Protein AF-A0A1G8ADV1-F1 (afdb_monomer_lite)

Sequence (60 aa):
MITLLPDVTEKTGVPRTLHVPFKLGRPCGEPFDFGTRKKVVHQLLELAEKPAGSRLEYKN

Foldseek 3Di:
DEDCCVPVCVVVQAFFYEYDPADVVCSQHDPPPPVLVVQVVVVSVVSVPDGGSDYHYRDD

Organism: NCBI:txid459472

Secondary structure (DSSP, 8-state):
-EES-HHHHHHTT-SEEEE--PPTT-TT-STT-HHHHHHHHHHHHHHHTSPTTEEEEPP-

Structure (mmCIF, N/CA/C/O backbone):
data_AF-A0A1G8ADV1-F1
#
_entry.id   AF-A0A1G8ADV1-F1
#
loop_
_atom_site.group_PDB
_atom_site.id
_atom_site.type_symbol
_atom_site.label_atom_id
_atom_site.label_alt_id
_atom_site.label_comp_id
_atom_site.label_asym_id
_atom_site.label_entity_id
_atom_site.label_seq_id
_atom_site.pdbx_PDB_ins_code
_atom_site.Cartn_x
_atom_site.Cartn_y
_atom_site.Cartn_z
_atom_site.occupancy
_atom_site.B_iso_or_equiv
_atom_site.auth_seq_id
_atom_site.auth_comp_id
_atom_site.auth_asym_id
_atom_site.auth_atom_id
_atom_site.pdbx_PDB_model_num
ATOM 1 N N . MET A 1 1 ? -0.418 -1.479 5.211 1.00 87.44 1 MET A N 1
ATOM 2 C CA . MET A 1 1 ? -0.202 -2.589 4.261 1.00 87.44 1 MET A CA 1
ATOM 3 C C . MET A 1 1 ? -0.358 -2.052 2.851 1.00 87.44 1 MET A C 1
ATOM 5 O O . MET A 1 1 ? -1.275 -1.274 2.625 1.00 87.44 1 MET A O 1
ATOM 9 N N . ILE A 1 2 ? 0.528 -2.433 1.931 1.00 92.38 2 ILE A N 1
ATOM 10 C CA . ILE A 1 2 ? 0.344 -2.185 0.493 1.00 92.38 2 ILE A CA 1
ATOM 11 C C . ILE A 1 2 ? -0.366 -3.406 -0.091 1.00 92.38 2 ILE A C 1
ATOM 13 O O . ILE A 1 2 ? -0.019 -4.531 0.270 1.00 92.38 2 ILE A O 1
ATOM 17 N N . THR A 1 3 ? -1.340 -3.200 -0.973 1.00 92.12 3 THR A N 1
ATOM 18 C CA . THR A 1 3 ? -2.002 -4.294 -1.690 1.00 92.12 3 THR A CA 1
ATOM 19 C C . THR A 1 3 ? -2.157 -3.988 -3.171 1.00 92.12 3 THR A C 1
ATOM 21 O O . THR A 1 3 ? -2.265 -2.832 -3.570 1.00 92.12 3 THR A O 1
ATOM 24 N N . LEU A 1 4 ? -2.206 -5.066 -3.947 1.00 92.00 4 LEU A N 1
ATOM 25 C CA . LEU A 1 4 ? -2.551 -5.126 -5.370 1.00 92.00 4 LEU A CA 1
ATOM 26 C C . LEU A 1 4 ? -3.984 -5.650 -5.566 1.00 92.00 4 LEU A C 1
ATOM 28 O O . LEU A 1 4 ? -4.492 -5.708 -6.677 1.00 92.00 4 LEU A O 1
ATOM 32 N N . LEU A 1 5 ? -4.580 -6.147 -4.479 1.00 91.25 5 LEU A N 1
ATOM 33 C CA . LEU A 1 5 ? -5.825 -6.902 -4.443 1.00 91.25 5 LEU A CA 1
ATOM 34 C C . LEU A 1 5 ? -6.752 -6.210 -3.432 1.00 91.25 5 LEU A C 1
ATOM 36 O O . LEU A 1 5 ? -6.804 -6.631 -2.267 1.00 91.25 5 LEU A O 1
ATOM 40 N N . PRO A 1 6 ? -7.412 -5.104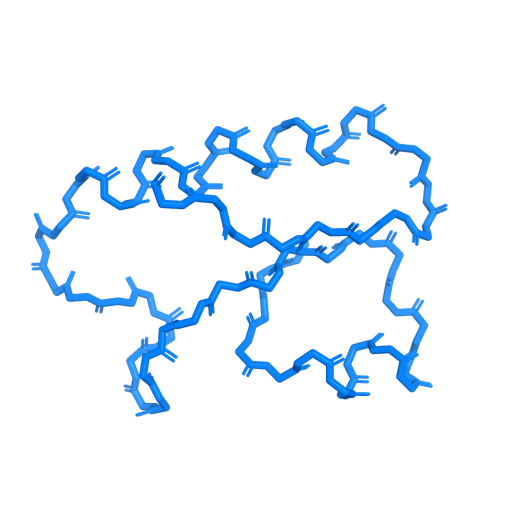 -3.819 1.00 90.06 6 PRO A N 1
ATOM 41 C CA . PRO A 1 6 ? -8.248 -4.329 -2.906 1.00 90.06 6 PRO A CA 1
ATOM 42 C C . PRO A 1 6 ? -9.398 -5.179 -2.349 1.00 90.06 6 PRO A C 1
ATOM 44 O O . PRO A 1 6 ? -9.558 -5.238 -1.129 1.00 90.06 6 PRO A O 1
ATOM 47 N N . ASP A 1 7 ? -10.070 -5.960 -3.197 1.00 92.56 7 ASP A N 1
ATOM 48 C CA . ASP A 1 7 ? -11.209 -6.814 -2.826 1.00 92.56 7 ASP A CA 1
ATOM 49 C C . ASP A 1 7 ? -10.862 -7.829 -1.725 1.00 92.56 7 ASP A C 1
ATOM 51 O O . ASP A 1 7 ? -11.640 -8.077 -0.801 1.00 92.56 7 ASP A O 1
ATOM 55 N N . VAL A 1 8 ? -9.652 -8.403 -1.775 1.00 92.31 8 VAL A N 1
ATOM 56 C CA . VAL A 1 8 ? -9.178 -9.350 -0.753 1.00 92.31 8 VAL A CA 1
ATOM 57 C C . VAL A 1 8 ? -8.988 -8.632 0.578 1.00 92.31 8 VAL A C 1
ATOM 59 O O . VAL A 1 8 ? -9.413 -9.130 1.621 1.00 92.31 8 VAL A O 1
ATOM 62 N N . THR A 1 9 ? -8.370 -7.451 0.559 1.00 92.50 9 THR A N 1
ATOM 63 C CA . THR A 1 9 ? -8.132 -6.665 1.779 1.00 92.50 9 THR A CA 1
ATOM 64 C C . THR A 1 9 ? -9.401 -6.059 2.370 1.00 92.50 9 THR A C 1
ATOM 66 O O . THR A 1 9 ? -9.479 -5.850 3.583 1.00 92.50 9 THR A O 1
ATOM 69 N N . GLU A 1 10 ? -10.407 -5.803 1.538 1.00 90.81 10 GLU A N 1
ATOM 70 C CA . GLU A 1 10 ? -11.739 -5.410 1.976 1.00 90.81 10 GLU A CA 1
ATOM 71 C C . GLU A 1 10 ? -12.426 -6.573 2.692 1.00 90.81 10 GLU A C 1
ATOM 73 O O . GLU A 1 10 ? -12.745 -6.449 3.876 1.00 90.81 10 GLU A O 1
ATOM 78 N N . LYS A 1 11 ? -12.527 -7.735 2.032 1.00 93.69 11 LYS A N 1
ATOM 79 C CA . LYS A 1 11 ? -13.169 -8.940 2.578 1.00 93.69 11 LYS A CA 1
ATOM 80 C C . LYS A 1 11 ? -12.534 -9.431 3.881 1.00 93.69 11 LYS A C 1
ATOM 82 O O . LYS A 1 11 ? -13.228 -9.946 4.750 1.00 93.69 11 LYS A O 1
ATOM 87 N N . THR A 1 12 ? -11.216 -9.293 4.011 1.00 92.81 12 THR A N 1
ATOM 88 C CA . THR A 1 12 ? -10.456 -9.738 5.195 1.00 92.81 12 THR A CA 1
ATOM 89 C C . THR A 1 12 ? -10.352 -8.683 6.296 1.00 92.81 12 THR A C 1
ATOM 91 O O . THR A 1 12 ? -9.796 -8.966 7.354 1.00 92.81 12 THR A O 1
ATOM 94 N N . GLY A 1 13 ? -10.889 -7.477 6.087 1.00 90.06 13 GLY A N 1
ATOM 95 C CA . GLY A 1 13 ? -10.937 -6.456 7.132 1.00 90.06 13 GLY A CA 1
ATOM 96 C C . GLY A 1 13 ? -9.570 -5.886 7.520 1.00 90.06 13 GLY A C 1
ATOM 97 O O . GLY A 1 13 ? -9.378 -5.500 8.672 1.00 90.06 13 GLY A O 1
ATOM 98 N N . VAL A 1 14 ? -8.610 -5.824 6.587 1.00 91.75 14 VAL A N 1
ATOM 99 C CA . VAL A 1 14 ? -7.253 -5.347 6.899 1.00 91.75 14 VAL A CA 1
ATOM 100 C C . VA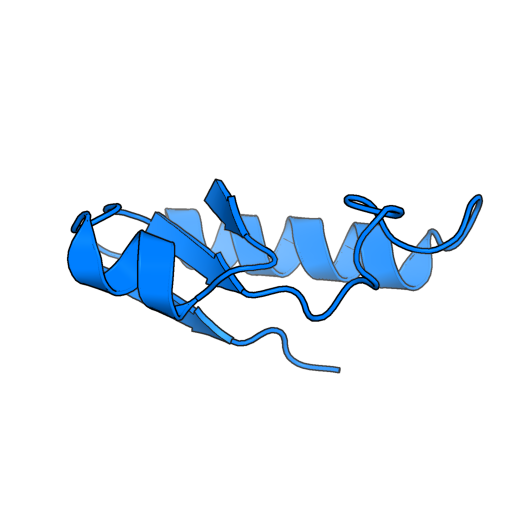L A 1 14 ? -7.302 -3.889 7.391 1.00 91.75 14 VAL A C 1
ATOM 102 O O . VAL A 1 14 ? -7.844 -3.027 6.694 1.00 91.75 14 VAL A O 1
ATOM 105 N N . PRO A 1 15 ? -6.721 -3.577 8.566 1.00 87.38 15 PRO A N 1
ATOM 106 C CA . PRO A 1 15 ? -6.992 -2.324 9.270 1.00 87.38 15 PRO A CA 1
ATOM 107 C C . PRO A 1 15 ? -6.358 -1.079 8.642 1.00 87.38 15 PRO A C 1
ATOM 109 O O . PRO A 1 15 ? -6.868 0.014 8.837 1.00 87.38 15 PRO A O 1
ATOM 112 N N . ARG A 1 16 ? -5.240 -1.174 7.927 1.00 93.88 16 ARG A N 1
ATOM 113 C CA . ARG A 1 16 ? -4.658 -0.015 7.231 1.00 93.88 16 ARG A CA 1
ATOM 114 C C . ARG A 1 16 ? -4.120 -0.464 5.897 1.00 93.88 16 ARG A C 1
ATOM 116 O O . ARG A 1 16 ? -3.050 -1.082 5.846 1.00 93.88 16 ARG A O 1
ATOM 123 N N . THR A 1 17 ? -4.834 -0.123 4.834 1.00 95.19 17 THR A N 1
ATOM 124 C CA . THR A 1 17 ? -4.494 -0.583 3.489 1.00 95.19 17 THR A CA 1
ATOM 125 C C . THR A 1 17 ? -4.367 0.577 2.516 1.00 95.19 17 THR A C 1
ATOM 127 O O . THR A 1 17 ? -5.265 1.405 2.407 1.00 95.19 17 THR A O 1
ATOM 130 N N 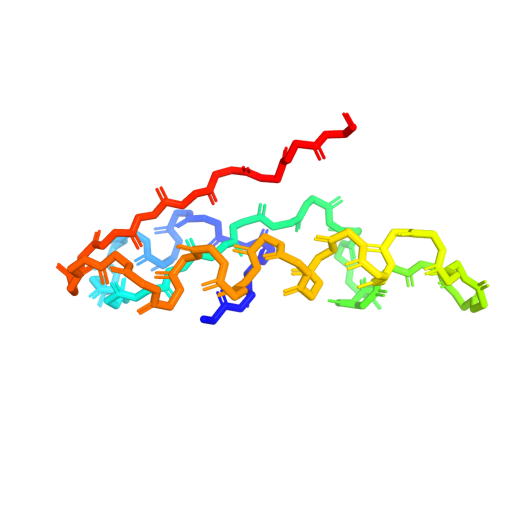. LEU A 1 18 ? -3.246 0.611 1.801 1.00 95.12 18 LEU A N 1
ATOM 131 C CA . LEU A 1 18 ? -3.046 1.433 0.618 1.00 95.12 18 LEU A CA 1
ATOM 132 C C . LEU A 1 18 ? -3.091 0.505 -0.597 1.00 95.12 18 LEU A C 1
ATOM 134 O O . LEU A 1 18 ? -2.237 -0.376 -0.736 1.00 95.12 18 LEU A O 1
ATOM 138 N N . HIS A 1 19 ? -4.088 0.684 -1.457 1.00 94.12 19 HIS A N 1
ATOM 139 C CA . HIS A 1 19 ? -4.131 -0.001 -2.742 1.00 94.12 19 HIS A CA 1
ATOM 140 C C . HIS A 1 19 ? -3.240 0.747 -3.732 1.00 94.12 19 HIS A C 1
ATOM 142 O O . HIS A 1 19 ? -3.514 1.902 -4.053 1.00 94.12 19 HIS A O 1
ATOM 148 N N . VAL A 1 20 ? -2.177 0.089 -4.199 1.00 93.50 20 VAL A N 1
ATOM 149 C CA . VAL A 1 20 ? -1.276 0.630 -5.221 1.00 93.50 20 VAL A CA 1
ATOM 150 C C . VAL A 1 20 ? -1.422 -0.225 -6.477 1.00 93.50 20 VAL A C 1
ATOM 152 O O . VAL A 1 20 ? -1.211 -1.436 -6.387 1.00 93.50 20 VAL A O 1
ATOM 155 N N . PRO A 1 21 ? -1.748 0.365 -7.643 1.00 89.75 21 PRO A N 1
ATOM 156 C CA . PRO A 1 21 ? -2.065 -0.373 -8.864 1.00 89.75 21 PRO A CA 1
ATOM 157 C C . PRO A 1 21 ? -0.799 -0.886 -9.570 1.00 89.75 21 PRO A C 1
ATOM 159 O O . PRO A 1 21 ? -0.608 -0.684 -10.771 1.00 89.75 21 PRO A O 1
ATOM 162 N N . PHE A 1 22 ? 0.115 -1.528 -8.838 1.00 90.75 22 PHE A N 1
ATOM 163 C CA . PHE A 1 22 ? 1.233 -2.202 -9.482 1.00 90.75 22 PHE A CA 1
ATOM 164 C C . PHE A 1 22 ? 0.737 -3.409 -10.282 1.00 90.75 22 PHE A C 1
ATOM 166 O O . PHE A 1 22 ? -0.266 -4.045 -9.954 1.00 90.75 22 PHE A O 1
ATOM 173 N N . LYS A 1 23 ? 1.472 -3.754 -11.341 1.00 87.62 23 LYS A N 1
ATOM 174 C CA . LYS A 1 23 ? 1.152 -4.919 -12.167 1.00 87.62 23 LYS A CA 1
ATOM 175 C C . LYS A 1 23 ? 1.326 -6.204 -11.361 1.00 87.62 23 LYS A C 1
ATOM 177 O O . LYS A 1 23 ? 2.300 -6.358 -10.621 1.00 87.62 23 LYS A O 1
ATOM 182 N N . LEU A 1 24 ? 0.421 -7.160 -11.558 1.00 83.88 24 LEU A N 1
ATOM 183 C CA . LEU A 1 24 ? 0.559 -8.496 -10.986 1.00 83.88 24 LEU A CA 1
ATOM 184 C C . LEU A 1 24 ? 1.896 -9.122 -11.430 1.00 83.88 24 LEU A C 1
ATOM 186 O O . LEU A 1 24 ? 2.281 -9.020 -12.594 1.00 83.88 24 LEU A O 1
ATOM 190 N N . GLY A 1 25 ? 2.635 -9.708 -10.486 1.00 86.38 25 GLY A N 1
ATOM 191 C CA . GLY A 1 25 ? 4.010 -10.184 -10.701 1.00 86.38 25 GLY A CA 1
ATOM 192 C C . GLY A 1 25 ? 5.101 -9.122 -10.495 1.00 86.38 25 GLY A C 1
ATOM 193 O O . GLY A 1 25 ? 6.279 -9.464 -10.453 1.00 86.38 25 GLY A O 1
ATOM 194 N N . ARG A 1 26 ? 4.733 -7.848 -10.302 1.00 86.12 26 ARG A N 1
ATOM 195 C CA . ARG A 1 26 ? 5.641 -6.746 -9.938 1.00 86.12 26 ARG A CA 1
ATOM 196 C C . ARG A 1 26 ? 5.097 -6.009 -8.709 1.00 86.12 26 ARG A C 1
ATOM 198 O O . ARG A 1 26 ? 4.664 -4.866 -8.826 1.00 86.12 26 ARG A O 1
ATOM 205 N N . PRO A 1 27 ? 5.122 -6.631 -7.515 1.00 81.38 27 PRO A N 1
ATOM 206 C CA . PRO A 1 27 ? 4.446 -6.108 -6.324 1.00 81.38 27 PRO A CA 1
ATOM 207 C C . PRO A 1 27 ? 5.006 -4.775 -5.802 1.00 81.38 27 PRO A C 1
ATOM 209 O O . PRO A 1 27 ? 4.407 -4.173 -4.918 1.00 81.38 27 PRO A O 1
ATOM 212 N N . CYS A 1 28 ? 6.138 -4.316 -6.344 1.00 84.75 28 CYS A N 1
ATOM 213 C CA . CYS A 1 28 ? 6.808 -3.071 -5.967 1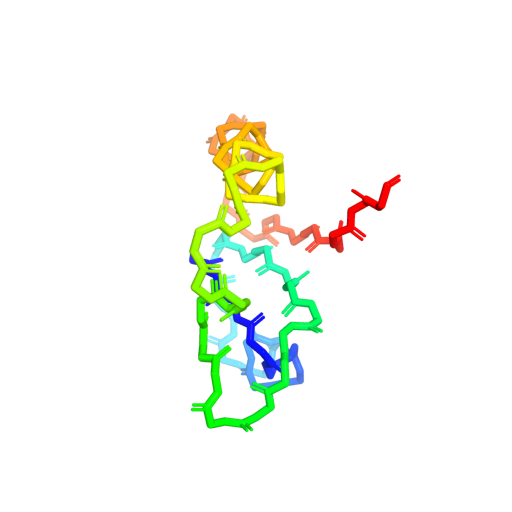.00 84.75 28 CYS A CA 1
ATOM 214 C C . CYS A 1 28 ? 6.967 -2.090 -7.145 1.00 84.75 28 CYS A C 1
ATOM 216 O O . CYS A 1 28 ? 7.754 -1.148 -7.045 1.00 84.75 28 CYS A O 1
ATOM 218 N N . GLY A 1 29 ? 6.259 -2.316 -8.257 1.00 88.75 29 GLY A N 1
ATOM 219 C CA . GLY A 1 29 ? 6.369 -1.498 -9.466 1.00 88.75 29 GLY A CA 1
ATOM 220 C C . GLY A 1 29 ? 7.643 -1.759 -10.272 1.00 88.75 29 GLY A C 1
ATOM 221 O O . GLY A 1 29 ? 8.252 -2.827 -10.178 1.00 88.75 29 GLY A O 1
ATOM 222 N N . GLU A 1 30 ? 8.018 -0.789 -11.107 1.00 91.31 30 GLU A N 1
ATOM 223 C CA . GLU A 1 30 ? 9.201 -0.884 -11.964 1.00 91.31 30 GLU A CA 1
ATOM 224 C C . GLU A 1 30 ? 10.506 -0.721 -11.166 1.00 91.31 30 GLU A C 1
ATOM 226 O O . GLU A 1 30 ? 10.587 0.117 -10.255 1.00 91.31 30 GLU A O 1
ATOM 231 N N . PRO A 1 31 ? 11.566 -1.476 -11.514 1.00 90.81 31 PRO A N 1
ATOM 232 C CA . PRO A 1 31 ? 12.891 -1.239 -10.964 1.00 90.81 31 PRO A CA 1
ATOM 233 C C . PRO A 1 31 ? 13.313 0.218 -11.163 1.00 90.81 31 PRO A C 1
ATOM 235 O O . PRO A 1 31 ? 13.100 0.807 -12.217 1.00 90.81 31 PRO A O 1
ATOM 238 N N . PHE A 1 32 ? 13.947 0.792 -10.144 1.00 92.19 32 PHE A N 1
ATOM 239 C CA . PHE A 1 32 ? 14.502 2.151 -10.188 1.00 92.19 32 PHE A CA 1
ATOM 240 C C . PHE A 1 32 ? 13.491 3.300 -10.342 1.00 92.19 32 PHE A C 1
ATOM 242 O O . PHE A 1 32 ? 13.907 4.456 -10.336 1.00 92.19 32 PHE A O 1
ATOM 249 N N . ASP A 1 33 ? 12.178 3.048 -10.305 1.00 92.38 33 ASP A N 1
ATOM 250 C CA . ASP A 1 33 ? 11.185 4.120 -10.181 1.00 92.38 33 ASP A CA 1
ATOM 251 C C . ASP A 1 33 ? 11.154 4.665 -8.741 1.00 92.38 33 ASP A C 1
ATOM 253 O O . ASP A 1 33 ? 10.365 4.281 -7.872 1.00 92.38 33 ASP A O 1
ATOM 257 N N . PHE A 1 34 ? 12.119 5.528 -8.429 1.00 92.81 34 PHE A N 1
ATOM 258 C CA . PHE A 1 34 ? 12.217 6.184 -7.126 1.00 92.81 34 PHE A CA 1
ATOM 259 C C . PHE A 1 34 ? 11.093 7.200 -6.894 1.00 92.81 34 PHE A C 1
ATOM 261 O O . PHE A 1 34 ? 10.797 7.508 -5.739 1.00 92.81 34 PHE A O 1
ATOM 268 N N . GLY A 1 35 ? 10.473 7.721 -7.958 1.00 94.12 35 GLY A N 1
ATOM 269 C CA . GLY A 1 35 ? 9.371 8.675 -7.862 1.00 94.12 35 GLY A CA 1
ATOM 270 C C . GLY A 1 35 ? 8.138 8.015 -7.260 1.00 94.12 35 GLY A C 1
ATOM 271 O O . GLY A 1 35 ? 7.664 8.433 -6.201 1.00 94.12 35 GLY A O 1
ATOM 272 N N . THR A 1 36 ? 7.689 6.921 -7.875 1.00 92.56 36 THR A N 1
ATOM 273 C CA . THR A 1 36 ? 6.549 6.135 -7.391 1.00 92.56 36 THR A CA 1
ATOM 274 C C . THR A 1 36 ? 6.807 5.583 -5.995 1.00 92.56 36 THR A C 1
ATOM 276 O O . THR A 1 36 ? 5.954 5.710 -5.118 1.00 92.56 36 THR A O 1
ATOM 279 N N . ARG A 1 37 ? 8.009 5.054 -5.726 1.00 91.25 37 ARG A N 1
ATOM 280 C CA . ARG A 1 37 ? 8.346 4.514 -4.397 1.00 91.25 37 ARG A CA 1
ATOM 281 C C . ARG A 1 37 ? 8.299 5.572 -3.298 1.00 91.25 37 ARG A C 1
ATOM 283 O O . ARG A 1 37 ? 7.726 5.306 -2.245 1.00 91.25 37 ARG A O 1
ATOM 290 N N . LYS A 1 38 ? 8.825 6.779 -3.543 1.00 94.94 38 LYS A N 1
ATOM 291 C CA . LYS A 1 38 ? 8.700 7.889 -2.585 1.00 94.94 38 LYS A CA 1
ATOM 292 C C . LYS A 1 38 ? 7.236 8.249 -2.341 1.00 94.94 38 LYS A C 1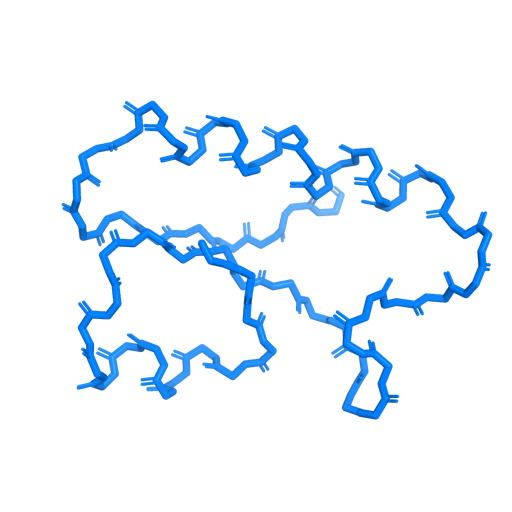
ATOM 294 O O . LYS A 1 38 ? 6.834 8.351 -1.187 1.00 94.94 38 LYS A O 1
ATOM 299 N N . LYS A 1 39 ? 6.423 8.366 -3.396 1.00 94.81 39 LYS A N 1
ATOM 300 C CA . LYS A 1 39 ? 4.981 8.646 -3.263 1.00 94.81 39 LYS A CA 1
ATOM 301 C C . LYS A 1 39 ? 4.255 7.590 -2.426 1.00 94.81 39 LYS A C 1
ATOM 303 O O . LYS A 1 39 ? 3.498 7.948 -1.532 1.00 94.81 39 LYS A O 1
ATOM 308 N N . VAL A 1 40 ? 4.513 6.306 -2.680 1.00 94.56 40 VAL A N 1
ATOM 309 C CA . VAL A 1 40 ? 3.916 5.198 -1.915 1.00 94.56 40 VAL A CA 1
ATOM 310 C C . VAL A 1 40 ? 4.294 5.284 -0.438 1.00 94.56 40 VAL A C 1
ATOM 312 O O . VAL A 1 40 ? 3.428 5.132 0.417 1.00 94.56 40 VAL A O 1
ATOM 315 N N . VAL A 1 41 ? 5.562 5.570 -0.126 1.00 94.75 41 VAL A N 1
ATOM 316 C CA . VAL A 1 41 ? 6.009 5.746 1.264 1.00 94.75 41 VAL A CA 1
ATOM 317 C C . VAL A 1 41 ? 5.308 6.934 1.924 1.00 94.75 41 VAL A C 1
ATOM 319 O O . VAL A 1 41 ? 4.789 6.776 3.024 1.00 94.75 41 VAL A O 1
ATOM 322 N N . HIS A 1 42 ? 5.219 8.089 1.260 1.00 96.12 42 HIS A N 1
ATOM 323 C CA . HIS A 1 42 ? 4.512 9.249 1.812 1.00 96.12 42 HIS A CA 1
ATOM 324 C C . HIS A 1 42 ? 3.032 8.954 2.090 1.00 96.12 42 HIS A C 1
ATOM 326 O O . HIS A 1 42 ? 2.562 9.198 3.197 1.00 96.12 42 HIS A O 1
ATOM 332 N N . GLN A 1 43 ? 2.317 8.339 1.147 1.00 95.56 43 GLN A N 1
ATOM 333 C CA . GLN A 1 43 ? 0.904 7.988 1.341 1.00 95.56 43 GLN A CA 1
ATOM 334 C C . GLN A 1 43 ? 0.705 6.904 2.413 1.00 95.56 43 GLN A C 1
ATOM 336 O O . GLN A 1 43 ? -0.316 6.884 3.099 1.00 95.56 43 GLN A O 1
ATOM 341 N N . LEU A 1 44 ? 1.677 6.007 2.605 1.00 94.19 44 LEU A N 1
ATOM 342 C CA . LEU A 1 44 ? 1.659 5.068 3.727 1.00 94.19 44 LEU A CA 1
ATOM 343 C C . LEU A 1 44 ? 1.829 5.764 5.078 1.00 94.19 44 LEU A C 1
ATOM 345 O O . LEU A 1 44 ? 1.192 5.342 6.042 1.00 94.19 44 LEU A O 1
ATOM 349 N N . LEU A 1 45 ? 2.673 6.794 5.157 1.00 95.44 45 LEU A N 1
ATOM 350 C CA . LEU A 1 45 ? 2.824 7.600 6.370 1.00 95.44 45 LEU A CA 1
ATOM 351 C C . LEU A 1 45 ? 1.523 8.353 6.674 1.00 95.44 45 LEU A C 1
ATOM 353 O O . LEU A 1 45 ? 1.019 8.251 7.787 1.00 95.44 45 LEU A O 1
ATOM 357 N N . GLU A 1 46 ? 0.904 8.975 5.667 1.00 94.62 46 GLU A N 1
ATOM 358 C CA . GLU A 1 46 ? -0.421 9.602 5.806 1.00 94.62 46 GLU A CA 1
ATOM 359 C C . GLU A 1 46 ? -1.494 8.603 6.268 1.00 94.62 46 GLU A C 1
ATOM 361 O O . GLU A 1 46 ? -2.369 8.929 7.068 1.00 94.62 46 GLU A O 1
ATOM 366 N N . LEU A 1 47 ? -1.451 7.363 5.773 1.00 95.19 47 LEU A N 1
ATOM 367 C CA . LEU A 1 47 ? -2.357 6.301 6.205 1.00 95.19 47 LEU A CA 1
ATOM 368 C C . LEU A 1 47 ? -2.099 5.870 7.656 1.00 95.19 47 LEU A C 1
ATOM 370 O O . LEU A 1 47 ? -3.044 5.502 8.357 1.00 95.19 47 LEU A O 1
ATOM 374 N N . ALA A 1 48 ? -0.843 5.877 8.106 1.00 94.06 48 ALA A N 1
ATOM 375 C CA . ALA A 1 48 ? -0.470 5.478 9.461 1.00 94.06 48 ALA A CA 1
ATOM 376 C C . ALA A 1 48 ? -1.072 6.410 10.524 1.00 94.06 48 ALA A C 1
ATOM 378 O O . ALA A 1 48 ? -1.440 5.944 11.602 1.00 94.06 48 ALA A O 1
ATOM 379 N N . GLU A 1 49 ? -1.247 7.687 10.184 1.00 95.50 49 GLU A N 1
ATOM 380 C CA . GLU A 1 49 ? -1.894 8.697 11.027 1.00 95.50 49 GLU A CA 1
ATOM 381 C C . GLU A 1 49 ? -3.418 8.519 11.124 1.00 95.50 49 GLU A C 1
ATOM 383 O O . GLU A 1 49 ? -4.068 9.112 11.986 1.00 95.50 49 GLU A O 1
ATOM 388 N N . LYS A 1 50 ? -4.019 7.685 10.267 1.00 94.12 50 LYS A N 1
ATOM 389 C CA . LYS A 1 50 ? -5.464 7.447 10.272 1.00 94.12 50 LYS A CA 1
ATOM 390 C C . LYS A 1 50 ? -5.871 6.326 11.244 1.00 94.12 50 LYS A C 1
ATOM 392 O O . LYS A 1 50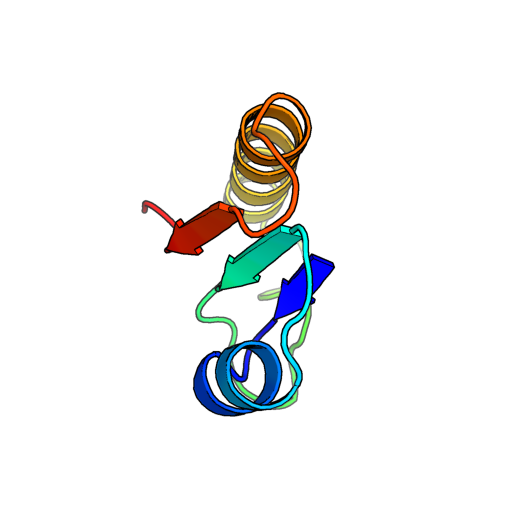 ? -5.070 5.429 11.560 1.00 94.12 50 LYS A O 1
ATOM 397 N N . PRO A 1 51 ? -7.140 6.322 11.701 1.00 94.12 51 PRO A N 1
ATOM 398 C CA . PRO A 1 51 ? -7.681 5.243 12.522 1.00 94.12 51 PRO A CA 1
ATOM 399 C C . PRO A 1 51 ? -7.538 3.865 11.864 1.00 94.12 51 PRO A C 1
ATOM 401 O O . PRO A 1 51 ? -7.476 3.743 10.636 1.00 94.12 51 PRO A O 1
ATOM 404 N N . ALA A 1 52 ? -7.534 2.809 12.676 1.00 88.88 52 ALA A N 1
ATOM 405 C CA . ALA A 1 52 ? -7.682 1.453 12.157 1.00 88.88 52 ALA A CA 1
ATOM 406 C C . ALA A 1 52 ? -9.012 1.315 11.384 1.00 88.88 52 ALA A C 1
ATOM 408 O O . ALA A 1 52 ? -10.009 1.946 11.718 1.00 88.88 52 ALA A O 1
ATOM 409 N N . GLY A 1 53 ? -9.004 0.513 10.326 1.00 86.88 53 GLY A N 1
ATOM 410 C CA . GLY A 1 53 ? -10.052 0.416 9.307 1.00 86.88 53 GLY A CA 1
ATOM 411 C C . GLY A 1 53 ? -9.871 1.362 8.110 1.00 86.88 53 GLY A C 1
ATOM 412 O O . GLY A 1 53 ? -10.578 1.207 7.113 1.00 86.88 53 GLY A O 1
ATOM 413 N N . SER A 1 54 ? -8.932 2.313 8.169 1.00 92.56 54 SER A N 1
ATOM 414 C CA . SER A 1 54 ? -8.719 3.280 7.087 1.00 92.56 54 SER A CA 1
ATOM 415 C C . SER A 1 54 ? -8.127 2.630 5.840 1.00 92.56 54 SER A C 1
ATOM 417 O O . SER A 1 54 ? -7.185 1.834 5.903 1.00 92.56 54 SER A O 1
ATOM 419 N N . ARG A 1 55 ? -8.669 3.008 4.685 1.00 91.62 55 ARG A N 1
ATOM 420 C CA . ARG A 1 55 ? -8.246 2.524 3.372 1.00 91.62 55 ARG A CA 1
ATOM 421 C C . ARG A 1 55 ? -8.030 3.712 2.450 1.00 91.62 55 ARG A C 1
ATOM 423 O O . ARG A 1 55 ? -8.832 4.643 2.460 1.00 91.62 55 ARG A O 1
ATOM 430 N N . LEU A 1 56 ? -6.936 3.688 1.699 1.00 91.38 56 LEU A N 1
ATOM 431 C CA . LEU A 1 56 ? -6.599 4.709 0.713 1.00 91.38 56 LEU A CA 1
ATOM 432 C C . LEU A 1 56 ? -6.379 4.070 -0.654 1.00 91.38 56 LEU A C 1
ATOM 434 O O . LEU A 1 56 ? -5.790 2.992 -0.767 1.00 91.38 56 LEU A O 1
ATOM 438 N N . GLU A 1 57 ? -6.808 4.786 -1.684 1.00 90.25 57 GLU A N 1
ATOM 439 C CA . GLU A 1 57 ? -6.390 4.537 -3.056 1.00 90.25 57 GLU A CA 1
ATOM 440 C C . GLU A 1 57 ? -5.138 5.351 -3.369 1.00 90.25 57 GLU A C 1
ATOM 442 O O . GLU A 1 57 ? -4.989 6.489 -2.908 1.00 90.25 57 GLU A O 1
ATOM 447 N N . TYR A 1 58 ? -4.238 4.760 -4.151 1.00 88.44 58 TYR A N 1
ATOM 448 C CA . TYR A 1 58 ? -3.045 5.444 -4.618 1.00 88.44 58 TYR A CA 1
ATOM 449 C C . TYR A 1 58 ? -3.402 6.655 -5.478 1.00 88.44 58 TYR A C 1
ATOM 451 O O . TYR A 1 58 ? -4.133 6.546 -6.462 1.00 88.44 58 TYR A O 1
ATOM 459 N N . LYS A 1 59 ? -2.833 7.808 -5.127 1.00 84.44 59 LYS A N 1
ATOM 460 C CA . LYS A 1 59 ? -2.962 9.043 -5.909 1.00 84.44 59 LYS A CA 1
ATOM 461 C C . LYS A 1 59 ? -1.720 9.238 -6.779 1.00 84.44 59 LYS A C 1
ATOM 463 O O . LYS A 1 59 ? -0.613 9.303 -6.234 1.00 84.44 59 LYS A O 1
ATOM 468 N N . ASN A 1 60 ? -1.924 9.308 -8.098 1.00 70.06 60 ASN A N 1
ATOM 469 C CA . ASN A 1 60 ? -0.881 9.572 -9.101 1.00 70.06 60 ASN A CA 1
ATOM 470 C C . ASN A 1 60 ? -0.362 11.008 -9.028 1.00 70.06 60 ASN A C 1
ATOM 472 O O . ASN A 1 60 ? -1.186 11.932 -8.883 1.00 70.06 60 ASN A O 1
#

pLDDT: mean 91.17, std 4.28, range [70.06, 96.12]

Radius of gyration: 11.41 Å; chains: 1; bounding box: 28×20×25 Å